Protein AF-A0A1Y3U4Y4-F1 (afdb_monomer_lite)

Radius of gyration: 31.02 Å; chains: 1; bounding box: 56×13×90 Å

Foldseek 3Di:
DPDDDPVPADPVRVVCVVPPPPPPPVVVVCPDPVNVVVVVVVVVVVVVVVVVVVVVVVVVVVVVVVVVPDDDD

Sequence (73 aa):
MMSFSIHMASDEQLNSLLHSNKRIPAWRLSNTQSERERKRIHQLQLHQQQLEQDKEAETKRKKQRRIIAVPKV

Structure (mmCIF, N/CA/C/O ba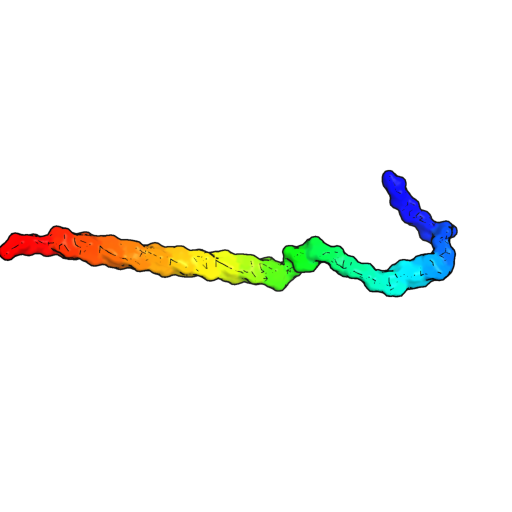ckbone):
data_AF-A0A1Y3U4Y4-F1
#
_entry.id   AF-A0A1Y3U4Y4-F1
#
loop_
_atom_site.group_PDB
_atom_site.id
_atom_site.type_symbol
_atom_site.label_atom_id
_atom_site.label_alt_id
_atom_site.label_comp_id
_atom_site.label_asym_id
_atom_site.label_entity_id
_atom_site.label_seq_id
_atom_site.pdbx_PDB_ins_code
_atom_site.Cartn_x
_atom_site.Cartn_y
_atom_site.Cartn_z
_atom_site.occupancy
_atom_site.B_iso_or_equiv
_atom_site.auth_seq_id
_atom_site.auth_comp_id
_atom_site.auth_asym_id
_atom_site.auth_atom_id
_atom_site.pdbx_PDB_model_num
ATOM 1 N N . MET A 1 1 ? 1.456 2.186 -39.993 1.00 38.66 1 MET A N 1
ATOM 2 C CA . MET A 1 1 ? 2.597 1.312 -39.642 1.00 38.66 1 MET A CA 1
ATOM 3 C C . MET A 1 1 ? 3.854 1.942 -40.218 1.00 38.66 1 MET A C 1
ATOM 5 O O . MET A 1 1 ? 3.987 1.956 -41.430 1.00 38.66 1 MET A O 1
ATOM 9 N N . MET A 1 2 ? 4.730 2.520 -39.394 1.00 44.41 2 MET A N 1
ATOM 10 C CA . MET A 1 2 ? 6.073 2.894 -39.853 1.00 44.41 2 MET A CA 1
ATOM 11 C C . MET A 1 2 ? 6.969 1.666 -39.691 1.00 44.41 2 MET A C 1
ATOM 13 O O . MET A 1 2 ? 7.319 1.293 -38.574 1.00 44.41 2 MET A O 1
ATOM 17 N N . SER A 1 3 ? 7.259 0.989 -40.800 1.00 51.03 3 SER A N 1
ATOM 18 C CA . SER A 1 3 ? 8.216 -0.114 -40.849 1.00 51.03 3 SER A CA 1
ATOM 19 C C . SER A 1 3 ? 9.630 0.445 -40.706 1.00 51.03 3 SER A C 1
ATOM 21 O O . SER A 1 3 ? 10.085 1.217 -41.550 1.00 51.03 3 SER A O 1
ATOM 23 N N . PHE A 1 4 ? 10.323 0.062 -39.640 1.00 55.91 4 PHE A N 1
ATOM 24 C CA . PHE A 1 4 ? 11.723 0.412 -3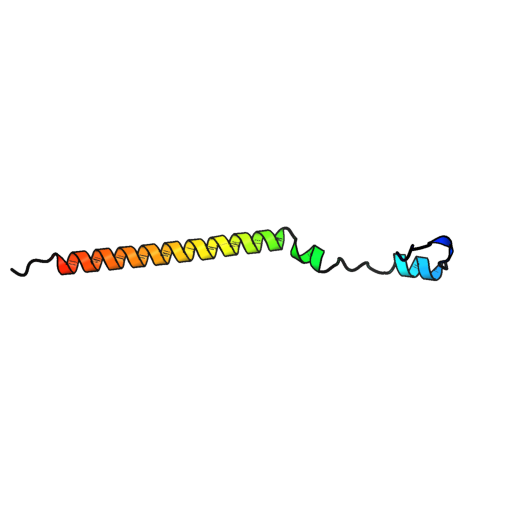9.425 1.00 55.91 4 PHE A CA 1
ATOM 25 C C . PHE A 1 4 ? 12.601 -0.392 -40.402 1.00 55.91 4 PHE A C 1
ATOM 27 O O . PHE A 1 4 ? 12.834 -1.579 -40.185 1.00 55.91 4 PHE A O 1
ATOM 34 N N . SER A 1 5 ? 13.041 0.227 -41.503 1.00 59.31 5 SER A N 1
ATOM 35 C CA . SER A 1 5 ? 13.944 -0.405 -42.478 1.00 59.31 5 SER A CA 1
ATOM 36 C C . SER A 1 5 ? 15.401 -0.125 -42.120 1.00 59.31 5 SER A C 1
ATOM 38 O O . SER A 1 5 ? 15.900 0.976 -42.332 1.00 59.31 5 SER A O 1
ATOM 40 N N . ILE A 1 6 ? 16.088 -1.145 -41.605 1.00 58.94 6 ILE A N 1
ATOM 41 C CA . ILE A 1 6 ? 17.499 -1.086 -41.179 1.00 58.94 6 ILE A CA 1
ATOM 42 C C . ILE A 1 6 ? 18.440 -0.806 -42.365 1.00 58.94 6 ILE A C 1
ATOM 44 O O . ILE A 1 6 ? 19.487 -0.198 -42.189 1.00 58.94 6 ILE A O 1
ATOM 48 N N . HIS A 1 7 ? 18.049 -1.187 -43.585 1.00 61.09 7 HIS A N 1
ATOM 49 C CA . HIS A 1 7 ? 18.885 -1.071 -44.788 1.00 61.09 7 HIS A CA 1
ATOM 50 C C . HIS A 1 7 ? 19.110 0.362 -45.294 1.0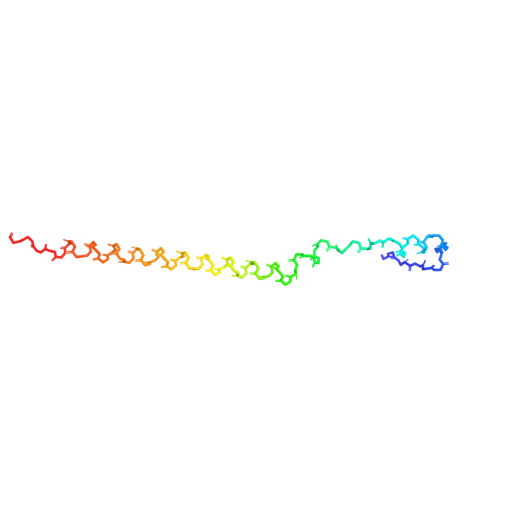0 61.09 7 HIS A C 1
ATOM 52 O O . HIS A 1 7 ? 19.906 0.551 -46.205 1.00 61.09 7 HIS A O 1
ATOM 58 N N . MET A 1 8 ? 18.424 1.357 -44.726 1.00 63.59 8 MET A N 1
ATOM 59 C CA . MET A 1 8 ? 18.566 2.774 -45.094 1.00 63.59 8 MET A CA 1
ATOM 60 C C . MET A 1 8 ? 19.250 3.613 -44.005 1.00 63.59 8 MET A C 1
ATOM 62 O O . MET A 1 8 ? 19.388 4.822 -44.171 1.00 63.59 8 MET A O 1
ATOM 66 N N . ALA A 1 9 ? 19.645 3.002 -42.884 1.00 63.38 9 ALA A N 1
ATOM 67 C CA . ALA A 1 9 ? 20.333 3.701 -41.806 1.00 63.38 9 ALA A CA 1
ATOM 68 C C . ALA A 1 9 ? 21.845 3.719 -42.069 1.00 63.38 9 ALA A C 1
ATOM 70 O O . ALA A 1 9 ? 22.422 2.680 -42.386 1.00 63.38 9 ALA A O 1
ATOM 71 N N . SER A 1 10 ? 22.487 4.881 -41.926 1.00 74.38 10 SER A N 1
ATOM 72 C CA . SER A 1 10 ? 23.950 4.969 -42.010 1.00 74.38 10 SER A CA 1
ATOM 73 C C . SER A 1 10 ? 24.614 4.279 -40.813 1.00 74.38 10 SER A C 1
ATOM 75 O O . SER A 1 10 ? 24.018 4.170 -39.737 1.00 74.38 10 SER A O 1
ATOM 77 N N . ASP A 1 11 ? 25.872 3.864 -40.963 1.00 74.81 11 ASP A N 1
ATOM 78 C CA . ASP A 1 11 ? 26.635 3.227 -39.879 1.00 74.81 11 ASP A CA 1
ATOM 79 C C . ASP A 1 11 ? 26.707 4.106 -38.618 1.00 74.81 11 ASP A C 1
ATOM 81 O O . ASP A 1 11 ? 26.654 3.607 -37.494 1.00 74.81 11 ASP A O 1
ATOM 85 N N . GLU A 1 12 ? 26.733 5.431 -38.780 1.00 74.75 12 GLU A N 1
ATOM 86 C CA . GLU A 1 12 ? 26.662 6.394 -37.675 1.00 74.75 12 GLU A CA 1
ATOM 87 C C . GLU A 1 12 ? 25.300 6.383 -36.966 1.00 74.75 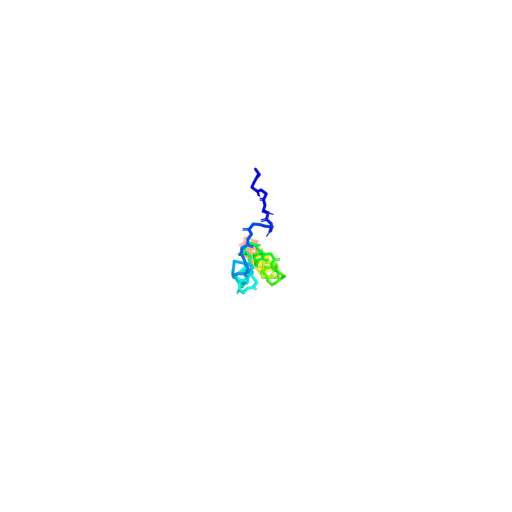12 GLU A C 1
ATOM 89 O O . GLU A 1 12 ? 25.236 6.453 -35.736 1.00 74.75 12 GLU A O 1
ATOM 94 N N . GLN A 1 13 ? 24.200 6.246 -37.712 1.00 68.81 13 GLN A N 1
ATOM 95 C CA . GLN A 1 13 ? 22.854 6.142 -37.143 1.00 68.81 13 GLN A CA 1
ATOM 96 C C . GLN A 1 13 ? 22.661 4.814 -36.405 1.00 68.81 13 GLN A C 1
ATOM 98 O O . GLN A 1 13 ? 22.080 4.788 -35.319 1.00 68.81 13 GLN A O 1
ATOM 103 N N . LEU A 1 14 ? 23.196 3.718 -36.945 1.00 71.06 14 LEU A N 1
ATOM 104 C CA . LEU A 1 14 ? 23.201 2.414 -36.282 1.00 71.06 14 LEU A CA 1
ATOM 105 C C . LEU A 1 14 ? 24.051 2.439 -35.007 1.00 71.06 14 LEU A C 1
ATOM 107 O O . LEU A 1 14 ? 23.596 1.982 -33.957 1.00 71.06 14 LEU A O 1
ATOM 111 N N . ASN A 1 15 ? 25.232 3.057 -35.054 1.00 72.00 15 ASN A N 1
ATOM 112 C CA . ASN A 1 15 ? 26.072 3.250 -33.875 1.00 72.00 15 ASN A CA 1
ATOM 113 C C . ASN A 1 15 ? 25.381 4.109 -32.813 1.00 72.00 15 ASN A C 1
ATOM 115 O O . ASN A 1 15 ? 25.400 3.748 -31.637 1.00 72.00 15 ASN A O 1
ATOM 119 N N . SER A 1 16 ? 24.705 5.190 -33.202 1.00 69.69 16 SER A N 1
ATOM 120 C CA . SER A 1 16 ? 23.918 6.011 -32.276 1.00 69.69 16 SER A CA 1
ATOM 121 C C . SER A 1 16 ? 22.811 5.200 -31.591 1.00 69.69 16 SER A C 1
ATOM 123 O O . SER A 1 16 ? 22.624 5.303 -30.380 1.00 69.69 16 SER A O 1
ATOM 125 N N . LEU A 1 17 ? 22.132 4.311 -32.323 1.00 66.88 17 LEU A N 1
ATOM 126 C CA . LEU A 1 17 ? 21.107 3.424 -31.764 1.00 66.88 17 LEU A CA 1
ATOM 127 C C . LEU A 1 17 ? 21.671 2.385 -30.785 1.00 66.88 17 LEU A C 1
ATOM 129 O O . LEU A 1 17 ? 21.001 2.066 -29.800 1.00 66.88 17 LEU A O 1
ATOM 133 N N . LEU A 1 18 ? 22.886 1.885 -31.022 1.00 68.38 18 LEU A N 1
ATOM 134 C CA . LEU A 1 18 ? 23.579 0.948 -30.129 1.00 68.38 18 LEU A CA 1
ATOM 135 C C . LEU A 1 18 ? 24.080 1.623 -28.843 1.00 68.38 18 LEU A C 1
ATOM 137 O O . LEU A 1 18 ? 24.023 1.020 -27.774 1.00 68.38 18 LEU A O 1
ATOM 141 N N . HIS A 1 19 ? 24.518 2.881 -28.934 1.00 65.56 19 HIS A N 1
ATOM 142 C CA . HIS A 1 19 ? 24.984 3.674 -27.790 1.00 65.56 19 HIS A CA 1
ATOM 143 C C . HIS A 1 19 ? 23.848 4.407 -27.072 1.00 65.56 19 HIS A C 1
ATOM 145 O O . HIS A 1 19 ? 24.022 4.876 -25.944 1.00 65.56 19 HIS A O 1
ATOM 151 N N . SER A 1 20 ? 22.666 4.493 -27.693 1.00 63.62 20 SER A N 1
ATOM 152 C CA . SER A 1 20 ? 21.466 4.978 -27.030 1.00 63.62 20 SER A CA 1
ATOM 153 C C . SER A 1 20 ? 21.107 3.984 -25.930 1.00 63.62 20 SER A C 1
ATOM 155 O O . SER A 1 20 ? 20.556 2.909 -26.163 1.00 63.62 20 SER A O 1
ATOM 157 N N . ASN A 1 21 ? 21.488 4.325 -24.701 1.00 62.38 21 ASN A N 1
ATOM 158 C CA . ASN A 1 21 ? 21.076 3.611 -23.508 1.00 62.38 21 ASN A CA 1
ATOM 159 C C . ASN A 1 21 ? 19.545 3.630 -23.506 1.00 62.38 21 ASN A C 1
ATOM 161 O O . ASN A 1 21 ? 18.934 4.661 -23.205 1.00 62.38 21 ASN A O 1
ATOM 165 N N . LYS A 1 22 ? 18.926 2.537 -23.976 1.00 65.00 22 LYS A N 1
ATOM 166 C CA . LYS A 1 22 ? 17.476 2.417 -24.108 1.00 65.00 22 LYS A CA 1
ATOM 167 C C . LYS A 1 22 ? 16.914 2.480 -22.700 1.00 65.00 22 LYS A C 1
ATOM 169 O O . LYS A 1 22 ? 16.807 1.457 -22.027 1.00 65.00 22 LYS A O 1
ATOM 174 N N . ARG A 1 23 ? 16.602 3.701 -22.249 1.00 64.38 23 ARG A N 1
ATOM 175 C CA . ARG A 1 23 ? 15.959 3.974 -20.967 1.00 64.38 23 ARG A CA 1
ATOM 176 C C . ARG A 1 23 ? 14.818 2.985 -20.839 1.00 64.38 23 ARG A C 1
ATOM 178 O O . ARG A 1 23 ? 13.908 2.979 -21.670 1.00 64.38 23 ARG A O 1
ATOM 185 N N . ILE A 1 24 ? 14.910 2.119 -19.833 1.00 62.09 24 ILE A N 1
ATOM 186 C CA . ILE A 1 24 ? 13.845 1.174 -19.526 1.00 62.09 24 ILE A CA 1
ATOM 187 C C . ILE A 1 24 ? 12.574 2.017 -19.381 1.00 62.09 24 ILE A C 1
ATOM 189 O O . ILE A 1 24 ? 12.576 2.964 -18.589 1.00 62.09 24 ILE A O 1
ATOM 193 N N . PRO A 1 25 ? 11.521 1.751 -20.173 1.00 62.16 25 PRO A N 1
ATOM 194 C CA . PRO A 1 25 ? 10.319 2.565 -20.129 1.00 62.16 25 PRO A CA 1
ATOM 195 C C . PRO A 1 25 ? 9.779 2.636 -18.700 1.00 62.16 25 PRO A C 1
ATOM 197 O O . PRO A 1 25 ? 9.716 1.613 -18.020 1.00 62.16 25 PRO A O 1
ATOM 200 N N . ALA A 1 26 ? 9.371 3.820 -18.242 1.00 60.50 26 ALA A N 1
ATOM 201 C CA . ALA A 1 26 ? 8.960 4.034 -16.850 1.00 60.50 26 ALA A CA 1
ATOM 202 C C . ALA A 1 26 ? 7.822 3.093 -16.399 1.00 60.50 26 ALA A C 1
ATOM 204 O O . ALA A 1 26 ? 7.790 2.661 -15.251 1.00 60.50 26 ALA A O 1
ATOM 205 N N . TRP A 1 27 ? 6.941 2.680 -17.316 1.00 60.44 27 TRP A N 1
ATOM 206 C CA . TRP A 1 27 ? 5.879 1.704 -17.045 1.00 60.44 27 TRP A CA 1
ATOM 207 C C . TRP A 1 27 ? 6.388 0.272 -16.794 1.00 60.44 27 TRP A C 1
ATOM 209 O O . TRP A 1 27 ? 5.693 -0.524 -16.169 1.00 60.44 27 TRP A O 1
ATOM 219 N N . ARG A 1 28 ? 7.605 -0.082 -17.240 1.00 60.09 28 ARG A N 1
ATOM 220 C CA . ARG A 1 28 ? 8.269 -1.336 -16.833 1.00 60.09 28 ARG A CA 1
ATOM 221 C C . ARG A 1 28 ? 8.816 -1.258 -15.406 1.00 60.09 28 ARG A C 1
ATOM 223 O O . ARG A 1 28 ? 8.987 -2.303 -14.785 1.00 60.09 28 ARG A O 1
ATOM 230 N N . LEU A 1 29 ? 9.076 -0.057 -14.882 1.00 59.72 29 LEU A N 1
ATOM 231 C CA . LEU A 1 29 ? 9.545 0.141 -13.506 1.00 59.72 29 LEU A CA 1
ATOM 232 C C . LEU A 1 29 ? 8.388 0.070 -12.490 1.00 59.72 29 LEU A C 1
ATOM 234 O O . LEU A 1 29 ? 8.586 -0.428 -11.382 1.00 59.72 29 LEU A O 1
ATOM 238 N N . SER A 1 30 ? 7.168 0.442 -12.900 1.00 61.22 30 SER A N 1
ATOM 239 C CA . SER A 1 30 ? 5.978 0.434 -12.034 1.00 61.22 30 SER A CA 1
ATOM 240 C C . SER A 1 30 ? 5.335 -0.947 -11.793 1.00 61.22 30 SER A C 1
ATOM 242 O O . SER A 1 30 ? 4.371 -1.097 -11.040 1.00 61.22 30 SER A O 1
ATOM 244 N N . ASN A 1 31 ? 5.854 -1.993 -12.445 1.00 67.38 31 ASN A N 1
ATOM 245 C CA . ASN A 1 31 ? 5.484 -3.393 -12.199 1.00 67.38 31 ASN A CA 1
ATOM 246 C C . ASN A 1 31 ? 6.689 -4.222 -11.730 1.00 67.38 31 ASN A C 1
ATOM 248 O O . ASN A 1 31 ? 6.800 -5.430 -11.969 1.00 67.38 31 ASN A O 1
ATOM 252 N N . THR A 1 32 ? 7.634 -3.564 -11.066 1.00 80.12 32 THR A N 1
ATOM 253 C CA . THR A 1 32 ? 8.737 -4.264 -10.415 1.00 80.12 32 THR A CA 1
ATOM 254 C C . THR A 1 32 ? 8.222 -5.083 -9.233 1.00 80.12 32 THR A C 1
ATOM 256 O O . THR A 1 32 ? 7.192 -4.787 -8.620 1.00 80.1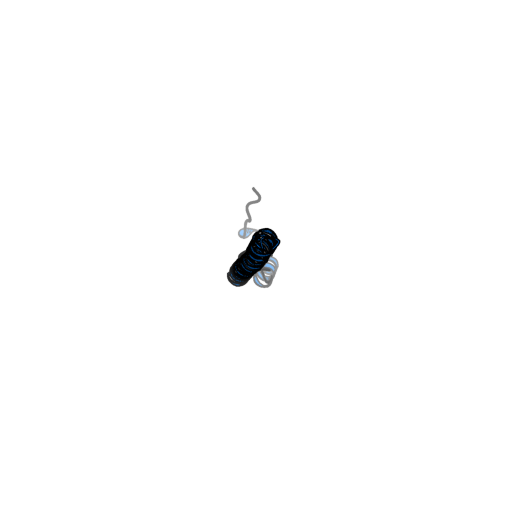2 32 THR A O 1
ATOM 259 N N . GLN A 1 33 ? 8.943 -6.154 -8.902 1.00 81.94 33 GLN A N 1
ATOM 260 C CA . GLN A 1 33 ? 8.667 -6.961 -7.712 1.00 81.94 33 GLN A CA 1
ATOM 261 C C . GLN A 1 33 ? 8.669 -6.096 -6.441 1.00 81.94 33 GLN A C 1
ATOM 263 O O . GLN A 1 33 ? 7.795 -6.251 -5.594 1.00 81.94 33 GLN A O 1
ATOM 268 N N . SER A 1 34 ? 9.586 -5.130 -6.359 1.00 84.62 34 SER A N 1
ATOM 269 C CA . SER A 1 34 ? 9.704 -4.199 -5.235 1.00 84.62 34 SER A CA 1
ATOM 270 C C . SER A 1 34 ? 8.452 -3.343 -5.035 1.00 84.62 34 SER A C 1
ATOM 272 O O . SER A 1 34 ? 8.009 -3.161 -3.905 1.00 84.62 34 SER A O 1
ATOM 274 N N . GLU A 1 35 ? 7.842 -2.833 -6.109 1.00 85.94 35 GLU A N 1
ATOM 275 C CA . GLU A 1 35 ? 6.597 -2.065 -5.998 1.00 85.94 35 GLU A CA 1
ATOM 276 C C . GLU A 1 35 ? 5.398 -2.930 -5.612 1.00 85.94 35 GLU A C 1
ATOM 278 O O . GLU A 1 35 ? 4.558 -2.499 -4.817 1.00 85.94 35 GLU A O 1
ATOM 283 N N . ARG A 1 36 ? 5.326 -4.162 -6.127 1.00 86.00 36 ARG A N 1
ATOM 284 C CA . ARG A 1 36 ? 4.293 -5.123 -5.718 1.00 86.00 36 ARG A CA 1
ATOM 285 C C . ARG A 1 36 ? 4.408 -5.465 -4.235 1.00 86.00 36 ARG A C 1
ATOM 287 O O . ARG A 1 36 ? 3.395 -5.453 -3.540 1.00 86.00 36 ARG A O 1
ATOM 294 N N . GLU A 1 37 ? 5.625 -5.671 -3.736 1.00 90.62 37 GLU A N 1
ATOM 295 C CA . GLU A 1 37 ? 5.850 -5.945 -2.316 1.00 90.62 37 GLU A CA 1
ATOM 296 C C . GLU A 1 37 ? 5.495 -4.737 -1.439 1.00 90.62 37 GLU A C 1
ATOM 298 O O . GLU A 1 37 ? 4.821 -4.892 -0.424 1.00 90.62 37 GLU A O 1
ATOM 303 N N . ARG A 1 38 ? 5.833 -3.510 -1.863 1.00 91.81 38 ARG A N 1
ATOM 304 C CA . ARG A 1 38 ? 5.406 -2.286 -1.158 1.00 91.81 38 ARG A CA 1
ATOM 305 C C . ARG A 1 38 ? 3.885 -2.175 -1.059 1.00 91.81 38 ARG A C 1
ATOM 307 O O . ARG A 1 38 ? 3.371 -1.869 0.014 1.00 91.81 38 ARG A O 1
ATOM 314 N N . LYS A 1 39 ? 3.158 -2.450 -2.149 1.00 92.94 39 LYS A N 1
ATOM 315 C CA . LYS A 1 39 ? 1.683 -2.451 -2.149 1.00 92.94 39 LYS A CA 1
ATOM 316 C C . LYS A 1 39 ? 1.120 -3.515 -1.206 1.00 92.94 39 LYS A C 1
ATOM 318 O O . LYS A 1 39 ? 0.195 -3.220 -0.455 1.00 92.94 39 LYS A O 1
ATOM 323 N N . ARG A 1 40 ? 1.699 -4.719 -1.205 1.00 94.12 40 ARG A N 1
ATOM 324 C CA . ARG A 1 40 ? 1.317 -5.808 -0.295 1.00 94.12 40 ARG A CA 1
ATOM 325 C C . ARG A 1 40 ? 1.511 -5.415 1.171 1.00 94.12 40 ARG A C 1
ATOM 327 O O . ARG A 1 40 ? 0.581 -5.554 1.959 1.00 94.12 40 ARG A O 1
ATOM 334 N N . ILE A 1 41 ? 2.683 -4.889 1.527 1.00 96.31 41 ILE A N 1
ATOM 335 C CA . ILE A 1 41 ? 2.979 -4.418 2.890 1.00 96.31 41 ILE A CA 1
ATOM 336 C C . ILE A 1 41 ? 1.983 -3.334 3.307 1.00 96.31 41 ILE A C 1
ATOM 338 O O . ILE A 1 41 ? 1.427 -3.400 4.399 1.00 96.31 41 ILE A O 1
ATOM 342 N N . HIS A 1 42 ? 1.709 -2.373 2.425 1.00 96.56 42 HIS A N 1
ATOM 343 C CA . HIS A 1 42 ? 0.756 -1.306 2.709 1.00 96.56 42 HIS A CA 1
ATOM 344 C C . HIS A 1 42 ? -0.662 -1.837 2.976 1.00 96.56 42 HIS A C 1
ATOM 346 O O . HIS A 1 42 ? -1.306 -1.422 3.936 1.00 96.56 42 HIS A O 1
ATOM 352 N N . GLN A 1 43 ? -1.138 -2.803 2.183 1.00 97.31 43 GLN A N 1
ATOM 353 C CA . GLN A 1 43 ? -2.436 -3.445 2.421 1.00 97.31 43 GLN A CA 1
ATOM 354 C C . GLN A 1 43 ? -2.489 -4.176 3.767 1.00 97.31 43 GLN A C 1
ATOM 356 O O . GLN A 1 43 ? -3.492 -4.084 4.473 1.00 97.31 43 GLN A O 1
ATOM 361 N N . LEU A 1 44 ? -1.409 -4.864 4.149 1.00 97.56 44 LEU A N 1
ATOM 362 C CA . LEU A 1 44 ? -1.316 -5.521 5.454 1.00 97.56 44 LEU A CA 1
ATOM 363 C C . LEU A 1 44 ? -1.356 -4.508 6.605 1.00 97.56 44 LEU A C 1
ATOM 365 O O . LEU A 1 44 ? -2.061 -4.737 7.584 1.00 97.56 44 LEU A O 1
ATOM 369 N N . GLN A 1 45 ? -0.666 -3.373 6.470 1.00 97.06 45 GLN A N 1
ATOM 370 C CA . GLN A 1 45 ? -0.693 -2.294 7.463 1.00 97.06 45 GLN A CA 1
ATOM 371 C C . GLN A 1 45 ? -2.099 -1.712 7.641 1.00 97.06 45 GLN A C 1
ATOM 373 O O . GLN A 1 45 ? -2.563 -1.582 8.771 1.00 97.06 45 GLN A O 1
ATOM 378 N N . LEU A 1 46 ? -2.797 -1.417 6.539 1.00 97.31 46 LEU A N 1
ATOM 379 C CA . LEU A 1 46 ? -4.179 -0.929 6.584 1.00 97.31 46 LEU A CA 1
ATOM 380 C C . LEU A 1 46 ? -5.113 -1.939 7.258 1.00 97.31 46 LEU A C 1
ATOM 382 O O . LEU A 1 46 ? -5.934 -1.569 8.094 1.00 97.31 46 LEU A O 1
ATOM 386 N N . HIS A 1 47 ? -4.968 -3.224 6.929 1.00 96.81 47 HIS A N 1
ATOM 387 C CA . HIS A 1 47 ? -5.768 -4.272 7.551 1.00 96.81 47 HIS A CA 1
ATOM 388 C C . HIS A 1 47 ? -5.509 -4.372 9.059 1.00 96.81 47 HIS A C 1
ATOM 390 O O . HIS A 1 47 ? -6.448 -4.476 9.846 1.00 96.81 47 HIS A O 1
ATOM 396 N N . GLN A 1 48 ? -4.247 -4.295 9.476 1.00 96.00 48 GLN A N 1
ATOM 397 C CA . GLN A 1 48 ? -3.886 -4.358 10.887 1.00 96.00 48 GLN A CA 1
ATOM 398 C C . GLN A 1 48 ? -4.414 -3.152 11.670 1.00 96.00 48 GLN A C 1
ATOM 400 O O . GLN A 1 48 ? -4.964 -3.328 12.755 1.00 96.00 48 GLN A O 1
ATOM 405 N N . GLN A 1 49 ? -4.348 -1.958 11.080 1.00 96.88 49 GLN A N 1
ATOM 406 C CA . GLN A 1 49 ? -4.944 -0.754 11.652 1.00 96.88 49 GLN A CA 1
ATOM 407 C C . GLN A 1 49 ? -6.462 -0.902 11.838 1.00 96.88 49 GLN A C 1
ATOM 409 O O . GLN A 1 49 ? -6.991 -0.528 12.885 1.00 96.88 49 GLN A O 1
ATOM 414 N N . GLN A 1 50 ? -7.165 -1.489 10.864 1.00 96.19 50 GLN A N 1
ATOM 415 C CA . GLN A 1 50 ? -8.601 -1.748 10.986 1.00 96.19 50 GLN A CA 1
ATOM 416 C C . GLN A 1 50 ? -8.907 -2.705 12.147 1.00 96.19 50 GLN A C 1
ATOM 418 O O . GLN A 1 50 ? -9.800 -2.440 12.948 1.00 96.19 50 GLN A O 1
ATOM 423 N N . LEU A 1 51 ? -8.138 -3.789 12.285 1.00 96.00 51 LEU A N 1
ATOM 424 C CA . LEU A 1 51 ? -8.322 -4.748 13.377 1.00 96.00 51 LEU A CA 1
ATOM 425 C C . LEU A 1 51 ? -8.109 -4.115 14.758 1.00 96.00 51 LEU A C 1
ATOM 427 O O . LEU A 1 51 ? -8.796 -4.474 15.716 1.00 96.00 51 LEU A O 1
ATOM 431 N N . GLU A 1 52 ? -7.157 -3.191 14.885 1.00 95.38 52 GLU A N 1
ATOM 432 C CA . GLU A 1 52 ? -6.934 -2.448 16.128 1.00 95.38 52 GLU A CA 1
ATOM 433 C C . GLU A 1 52 ? -8.119 -1.535 16.456 1.00 95.38 52 GLU A C 1
ATOM 435 O O . GLU A 1 52 ? -8.627 -1.569 17.581 1.00 95.38 52 GLU A O 1
ATOM 440 N N . GLN A 1 53 ? -8.635 -0.808 15.463 1.00 94.31 53 GLN A N 1
ATOM 441 C CA . GLN A 1 53 ? -9.827 0.028 15.626 1.00 94.31 53 GLN A CA 1
ATOM 442 C C . GLN A 1 53 ? -11.063 -0.793 16.016 1.00 94.31 53 GLN A C 1
ATOM 444 O O . GLN A 1 53 ? -11.810 -0.398 16.915 1.00 94.31 53 GLN A O 1
ATOM 449 N N . ASP A 1 54 ? -11.260 -1.958 15.399 1.00 93.62 54 ASP A N 1
ATOM 450 C CA . ASP A 1 54 ? -12.389 -2.839 15.698 1.00 93.62 54 ASP A CA 1
ATOM 451 C C . ASP A 1 54 ? -12.309 -3.385 17.132 1.00 93.62 54 ASP A C 1
ATOM 453 O O . ASP A 1 54 ? -13.312 -3.392 17.856 1.00 93.62 54 ASP A O 1
ATOM 457 N N . LYS A 1 55 ? -11.108 -3.765 17.595 1.00 93.19 55 LYS A N 1
ATOM 458 C CA . LYS A 1 55 ? -10.870 -4.173 18.992 1.00 93.19 55 LYS A CA 1
ATOM 459 C C . LYS A 1 55 ? -11.175 -3.041 19.973 1.00 93.19 55 LYS A C 1
ATOM 461 O O . LYS A 1 55 ? -11.811 -3.261 21.011 1.00 93.19 55 LYS A O 1
ATOM 466 N N . GLU A 1 56 ? -10.752 -1.816 19.672 1.00 89.94 56 GLU A N 1
ATOM 467 C CA . GLU A 1 56 ? -11.073 -0.651 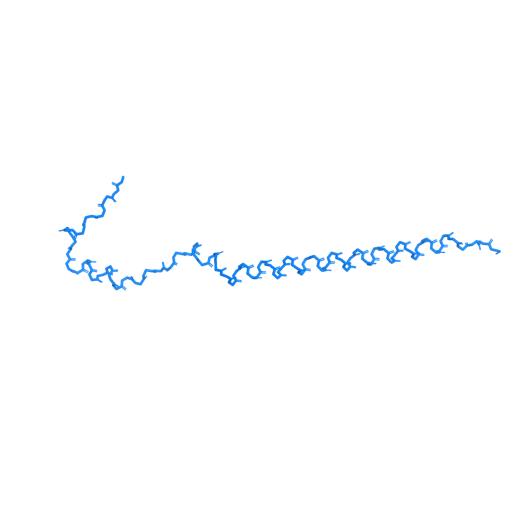20.500 1.00 89.94 56 GLU A CA 1
ATOM 468 C C . GLU A 1 56 ? -12.578 -0.359 20.534 1.00 89.94 56 GLU A C 1
ATOM 470 O O . GLU A 1 56 ? -13.144 -0.077 21.594 1.00 89.94 56 GLU A O 1
ATOM 475 N N . ALA A 1 57 ? -13.257 -0.455 19.392 1.00 90.75 57 ALA A N 1
ATOM 476 C CA . ALA A 1 57 ? -14.698 -0.264 19.310 1.00 90.75 57 ALA A CA 1
ATOM 477 C C . ALA A 1 57 ? -15.452 -1.334 20.117 1.00 90.75 57 ALA A C 1
ATOM 479 O O . ALA A 1 57 ? -16.385 -1.020 20.866 1.00 90.75 57 ALA A O 1
ATOM 480 N N . GLU A 1 58 ? -15.030 -2.596 20.024 1.00 89.56 58 GLU A N 1
ATOM 481 C CA . GLU A 1 58 ? -15.627 -3.700 20.769 1.00 89.56 58 GLU A CA 1
ATOM 482 C C . GLU A 1 58 ? -15.421 -3.542 22.283 1.00 89.56 58 GLU A C 1
ATOM 484 O O . GLU A 1 58 ? -16.364 -3.693 23.067 1.00 89.56 58 GLU A O 1
ATOM 489 N N . THR A 1 59 ? -14.211 -3.182 22.718 1.00 88.06 59 THR A N 1
ATOM 490 C CA . THR A 1 59 ? -13.917 -2.949 24.141 1.00 88.06 59 THR A CA 1
ATOM 491 C C . THR A 1 59 ? -14.711 -1.768 24.701 1.00 88.06 59 THR A C 1
ATOM 493 O O . THR A 1 59 ? -15.272 -1.885 25.796 1.00 88.06 59 THR A O 1
ATOM 496 N N . LYS A 1 60 ? -14.857 -0.667 23.950 1.00 87.12 60 LYS A N 1
ATOM 497 C CA . LYS A 1 60 ? -15.730 0.465 24.319 1.00 87.12 60 LYS A CA 1
ATOM 498 C C . LYS A 1 60 ? -17.192 0.028 24.462 1.00 87.12 60 LYS A C 1
ATOM 500 O O . LYS A 1 60 ? -17.812 0.321 25.486 1.00 87.12 60 LYS A O 1
ATOM 505 N N . ARG A 1 61 ? -17.726 -0.745 23.506 1.00 86.56 61 ARG A N 1
ATOM 506 C CA . ARG A 1 61 ? -19.095 -1.299 23.576 1.00 86.56 61 ARG A CA 1
ATOM 507 C C . ARG A 1 61 ? -19.292 -2.207 24.792 1.00 86.56 61 ARG A C 1
ATOM 509 O O . ARG A 1 61 ? -20.302 -2.091 25.485 1.00 86.56 61 ARG A O 1
ATOM 516 N N . LYS A 1 62 ? -18.326 -3.083 25.096 1.00 84.81 62 LYS A N 1
ATOM 517 C CA . LYS A 1 62 ? -18.362 -3.948 26.290 1.00 84.81 62 LYS A CA 1
ATOM 518 C C . LYS A 1 62 ? -18.388 -3.127 27.583 1.00 84.81 62 LYS A C 1
ATOM 520 O O . LYS A 1 62 ? -19.169 -3.448 28.476 1.00 84.81 62 LYS A O 1
ATOM 525 N N . LYS A 1 63 ? -17.590 -2.056 27.681 1.00 81.06 63 LYS A N 1
ATOM 526 C CA . LYS A 1 63 ? -17.600 -1.148 28.844 1.00 81.06 63 LYS A CA 1
ATOM 527 C C . LYS A 1 63 ? -18.949 -0.443 29.010 1.00 81.06 63 LYS A C 1
ATOM 529 O O . LYS A 1 63 ? -19.492 -0.455 30.109 1.00 81.06 63 LYS A O 1
ATOM 534 N N . GLN A 1 64 ? -19.524 0.097 27.934 1.00 78.31 64 GLN A N 1
ATOM 535 C CA . GLN A 1 64 ? -20.838 0.756 27.980 1.00 78.31 64 GLN A CA 1
ATOM 536 C C . GLN A 1 64 ? -21.951 -0.197 28.438 1.00 78.31 64 GLN A C 1
ATOM 538 O O . GLN A 1 64 ? -22.734 0.157 29.314 1.00 78.31 64 GLN A O 1
ATOM 543 N N . ARG A 1 65 ? -21.978 -1.436 27.924 1.00 75.56 65 ARG A N 1
ATOM 544 C CA . ARG A 1 65 ? -22.940 -2.459 28.374 1.00 75.56 65 ARG A CA 1
ATOM 545 C C . ARG A 1 65 ? -22.810 -2.768 29.867 1.00 75.56 65 ARG A C 1
ATOM 547 O O . ARG A 1 65 ? -23.825 -2.927 30.532 1.00 75.56 65 ARG A O 1
ATOM 554 N N . ARG A 1 66 ? -21.584 -2.824 30.401 1.00 71.12 66 ARG A N 1
ATOM 555 C CA . ARG A 1 66 ? -21.351 -3.051 31.839 1.00 71.12 66 ARG A CA 1
ATOM 556 C C . ARG A 1 66 ? -21.852 -1.894 32.702 1.00 71.12 66 ARG A C 1
ATOM 558 O O . ARG A 1 66 ? -22.420 -2.163 33.747 1.00 71.12 66 ARG A O 1
ATOM 565 N N . ILE A 1 67 ? -21.681 -0.645 32.265 1.00 64.62 67 ILE A N 1
ATOM 566 C CA . ILE A 1 67 ? -22.150 0.543 33.003 1.00 64.62 67 ILE A CA 1
ATOM 567 C C . ILE A 1 67 ? -23.684 0.586 33.064 1.00 64.62 67 ILE A C 1
ATOM 569 O O . ILE A 1 67 ? -24.244 0.907 34.104 1.00 64.62 67 ILE A O 1
ATOM 573 N N . ILE A 1 68 ? -24.365 0.217 31.975 1.00 61.03 68 ILE A N 1
ATOM 574 C CA . ILE A 1 68 ? -25.837 0.183 31.914 1.00 61.03 68 ILE A CA 1
ATOM 575 C C . ILE A 1 68 ? -26.412 -0.987 32.736 1.00 61.03 68 ILE A C 1
ATOM 577 O O . ILE A 1 68 ? -27.519 -0.890 33.251 1.00 61.03 68 ILE A O 1
ATOM 581 N N . ALA A 1 69 ? -25.661 -2.083 32.880 1.00 60.34 69 ALA A N 1
ATOM 582 C CA . ALA A 1 69 ? -26.089 -3.274 33.613 1.00 60.34 69 ALA A CA 1
ATOM 583 C C . ALA A 1 69 ? -25.888 -3.195 35.137 1.00 60.34 69 ALA A C 1
ATOM 585 O O . ALA A 1 69 ? -26.244 -4.155 35.816 1.00 60.34 69 ALA A O 1
ATOM 586 N N . VAL A 1 70 ? -25.321 -2.109 35.686 1.00 60.56 70 VAL A N 1
ATOM 587 C CA . VAL A 1 70 ? -25.261 -1.912 37.144 1.00 60.56 70 VAL A CA 1
ATOM 588 C C . VAL A 1 70 ? -26.659 -1.513 37.625 1.00 60.56 70 VAL A C 1
ATOM 590 O O . VAL A 1 70 ? -27.103 -0.401 37.321 1.00 60.56 70 VAL A O 1
ATOM 593 N N . PRO A 1 71 ? -27.377 -2.380 38.360 1.00 59.06 71 PRO A N 1
ATOM 594 C CA . PRO A 1 71 ? -28.649 -2.010 38.956 1.00 59.06 71 PRO A CA 1
ATOM 595 C C . PRO A 1 71 ? -28.361 -0.952 40.021 1.00 59.06 71 PRO A C 1
ATOM 597 O O . PRO A 1 71 ? -27.469 -1.137 40.850 1.00 59.06 71 PRO A O 1
ATOM 600 N N . LYS A 1 72 ? -29.101 0.159 39.998 1.00 55.00 72 LYS A N 1
ATOM 601 C CA . LYS A 1 72 ? -29.166 1.058 41.152 1.00 55.00 72 LYS A CA 1
ATOM 602 C C . LYS A 1 72 ? -29.775 0.256 42.304 1.00 55.00 72 LYS A C 1
ATOM 604 O O . LYS A 1 72 ? -30.959 -0.069 42.238 1.00 55.00 72 LYS A O 1
ATOM 609 N N . VAL A 1 73 ? -28.943 -0.113 43.274 1.00 50.72 73 VAL A N 1
ATOM 610 C CA . VAL A 1 73 ? -29.372 -0.540 44.613 1.00 50.72 73 VAL A CA 1
ATOM 611 C C . VAL A 1 73 ? -29.615 0.713 45.437 1.00 50.72 73 VAL A C 1
ATOM 613 O O . VAL A 1 73 ? -28.774 1.636 45.326 1.00 50.72 73 VAL A O 1
#

Secondary structure (DSSP, 8-state):
-----GGGS-HHHHHHHHHS-----HHHHTT-HHHHHHHHHHHHHHHHHHHHHHHHHHHHHHHHHHHHT----

Organism: Limosilactobacillus reuteri (NCBI:txid1598)

pLDDT: mean 75.54, std 15.67, range [38.66, 97.56]